Protein AF-A0A914VH91-F1 (afdb_monomer_lite)

Foldseek 3Di:
DAFLVRDDCVVCVVVVNDDDDTDDDDQDDDDDPVVQPPVDPVSNVVVVVVVVVVVVVQRVVCNVPVDGDVVSPPPPDDDDDDDPVNVVVVVVVVVVVVVVVVVVVVVVVVVVPD

pLDDT: mean 81.29, std 10.69, range [54.19, 96.81]

Sequence (114 aa):
MAWKGGYAPFIDDMFGSYRSPQKTHLLYRVYKVNEVSTESEETVRDWFYDRWVEKDQLLDDFYKTGEFAPSYDQNRGRKVEYSTFECLTAHVFWIGLFCVHMLAVSKVFSCLFL

InterPro domains:
  IPR032098 Acyltransferase, C-terminal domain [PF16076] (19-78)

Secondary structure (DSSP, 8-state):
-B-TTSS-THHHHHTT---PPPP-B-------GGGS-TT-HHHHHHHHHHHHHHHHHHHHHHHHHSS--TTT-SS-----PPPHHHHHHHHHHHHHHHHHHHHHHHHHHHHHH-

Structure (mmCIF, N/CA/C/O backbone):
data_AF-A0A914VH91-F1
#
_entry.id   AF-A0A914VH91-F1
#
loop_
_atom_site.group_PDB
_atom_site.id
_atom_site.type_symbol
_atom_site.label_atom_id
_atom_site.label_alt_id
_atom_site.label_comp_id
_atom_site.label_asym_id
_atom_site.label_entity_id
_atom_site.label_seq_id
_atom_site.pdbx_PDB_ins_code
_atom_site.Cartn_x
_atom_site.Cartn_y
_atom_site.Cartn_z
_atom_site.occupancy
_atom_site.B_iso_or_equiv
_atom_site.auth_seq_id
_atom_site.auth_comp_id
_atom_site.auth_asym_id
_atom_site.auth_atom_id
_atom_site.pdbx_PDB_model_num
ATOM 1 N N . MET A 1 1 ? -4.912 -8.960 0.906 1.00 77.88 1 MET A N 1
ATOM 2 C CA . MET A 1 1 ? -4.330 -9.369 -0.389 1.00 77.88 1 MET A CA 1
ATOM 3 C C . MET A 1 1 ? -4.734 -10.804 -0.619 1.00 77.88 1 MET A C 1
ATOM 5 O O . MET A 1 1 ? -4.648 -11.575 0.329 1.00 77.88 1 MET A O 1
ATOM 9 N N . ALA A 1 2 ? -5.232 -11.127 -1.806 1.00 81.44 2 ALA A N 1
ATOM 10 C CA . ALA A 1 2 ? -5.708 -12.469 -2.113 1.00 81.44 2 ALA A CA 1
ATOM 11 C C . ALA A 1 2 ? -5.320 -12.887 -3.535 1.00 81.44 2 ALA A C 1
ATOM 13 O O . ALA A 1 2 ? -5.187 -12.042 -4.431 1.00 81.44 2 ALA A O 1
ATOM 14 N N . TRP A 1 3 ? -5.158 -14.198 -3.723 1.00 82.50 3 TRP A N 1
ATOM 15 C CA . TRP A 1 3 ? -4.755 -14.833 -4.979 1.00 82.50 3 TRP A CA 1
ATOM 16 C C . TRP A 1 3 ? -5.577 -16.089 -5.206 1.00 82.50 3 TRP A C 1
ATOM 18 O O . TRP A 1 3 ? -5.736 -16.889 -4.298 1.00 82.50 3 TRP A O 1
ATOM 28 N N . LYS A 1 4 ? -6.037 -16.346 -6.427 1.00 76.06 4 LYS A N 1
ATOM 29 C CA . LYS A 1 4 ? -6.924 -17.490 -6.698 1.00 76.06 4 LYS A CA 1
ATOM 30 C C . LYS A 1 4 ? -6.316 -18.871 -6.365 1.00 76.06 4 LYS A C 1
ATOM 32 O O . LYS A 1 4 ? -7.052 -19.835 -6.216 1.00 76.06 4 LYS A O 1
ATOM 37 N N . GLY A 1 5 ? -4.989 -18.976 -6.250 1.00 73.94 5 GLY A N 1
ATOM 38 C CA . GLY A 1 5 ? -4.285 -20.220 -5.919 1.00 73.94 5 GLY A CA 1
ATOM 39 C C . GLY A 1 5 ? -3.925 -20.410 -4.442 1.00 73.94 5 GLY A C 1
ATOM 40 O O . GLY A 1 5 ? -3.258 -21.391 -4.141 1.00 73.94 5 GLY A O 1
ATOM 41 N N . GLY A 1 6 ? -4.271 -19.482 -3.540 1.00 67.50 6 GLY A N 1
ATOM 42 C CA . GLY A 1 6 ? -3.941 -19.567 -2.104 1.00 67.50 6 GLY A CA 1
ATOM 43 C C . GLY A 1 6 ? -2.463 -19.340 -1.743 1.00 67.50 6 GLY A C 1
ATOM 44 O O . GLY A 1 6 ? -2.167 -18.906 -0.634 1.00 67.50 6 GLY A O 1
ATOM 45 N N . TYR A 1 7 ? -1.537 -19.562 -2.678 1.00 68.56 7 TYR A N 1
ATOM 46 C CA . TYR A 1 7 ? -0.107 -19.307 -2.504 1.00 68.56 7 TYR A CA 1
ATOM 47 C C . TYR A 1 7 ? 0.276 -17.919 -3.012 1.00 68.56 7 TYR A C 1
ATOM 49 O O . TYR A 1 7 ? -0.089 -17.531 -4.124 1.00 68.56 7 TYR A O 1
ATOM 57 N N . ALA A 1 8 ? 1.046 -17.185 -2.206 1.00 67.38 8 ALA A N 1
ATOM 58 C CA . ALA A 1 8 ? 1.606 -15.910 -2.624 1.00 67.38 8 ALA A CA 1
ATOM 59 C C . ALA A 1 8 ? 2.648 -16.152 -3.737 1.00 67.38 8 ALA A C 1
ATOM 61 O O . ALA A 1 8 ? 3.623 -16.868 -3.506 1.00 67.38 8 ALA A O 1
ATOM 62 N N . PRO A 1 9 ? 2.499 -15.532 -4.921 1.00 68.12 9 PRO A N 1
ATOM 63 C CA . PRO A 1 9 ? 3.411 -15.734 -6.047 1.00 68.12 9 PRO A CA 1
ATOM 64 C C . PRO A 1 9 ? 4.818 -15.169 -5.791 1.00 68.12 9 PRO A C 1
ATOM 66 O O . PRO A 1 9 ? 5.739 -15.463 -6.543 1.00 68.12 9 PRO A O 1
ATOM 69 N N . PHE A 1 10 ? 4.990 -14.379 -4.725 1.00 66.94 10 PHE A N 1
ATOM 70 C CA . PHE A 1 10 ? 6.248 -13.721 -4.376 1.00 66.94 10 PHE A CA 1
ATOM 71 C C . PHE A 1 10 ? 7.405 -14.697 -4.114 1.00 66.94 10 PHE A C 1
ATOM 73 O O . PHE A 1 10 ? 8.537 -14.386 -4.463 1.00 66.94 10 PHE A O 1
ATOM 80 N N . ILE A 1 11 ? 7.151 -15.868 -3.518 1.00 67.06 11 ILE A N 1
ATOM 81 C CA . ILE A 1 11 ? 8.234 -16.814 -3.194 1.00 67.06 11 ILE A CA 1
ATOM 82 C C . ILE A 1 11 ? 8.839 -17.392 -4.481 1.00 67.06 11 ILE A C 1
ATOM 84 O O . ILE A 1 11 ? 10.057 -17.388 -4.636 1.00 67.06 11 ILE A O 1
ATOM 88 N N . ASP A 1 12 ? 8.001 -17.822 -5.426 1.00 67.94 12 ASP A N 1
ATOM 89 C CA . ASP A 1 12 ? 8.457 -18.353 -6.718 1.00 67.94 12 ASP A CA 1
ATOM 90 C C . ASP A 1 12 ? 9.205 -17.285 -7.539 1.00 67.94 12 ASP A C 1
ATOM 92 O O . ASP A 1 12 ? 10.227 -17.581 -8.163 1.00 67.94 12 ASP A O 1
ATOM 96 N N . ASP A 1 13 ? 8.717 -16.039 -7.495 1.00 66.69 13 ASP A N 1
ATOM 97 C CA . ASP A 1 13 ? 9.322 -14.876 -8.155 1.00 66.69 13 ASP A CA 1
ATOM 98 C C . ASP A 1 13 ? 10.708 -14.549 -7.572 1.00 66.69 13 ASP A C 1
ATOM 100 O O . ASP A 1 13 ? 11.675 -14.350 -8.307 1.00 66.69 13 ASP A O 1
ATOM 104 N N . MET A 1 14 ? 10.846 -14.611 -6.244 1.00 63.44 14 MET A N 1
ATOM 105 C CA . MET A 1 14 ? 12.117 -14.385 -5.550 1.00 63.44 14 MET A CA 1
ATOM 106 C C . MET A 1 14 ? 13.190 -15.418 -5.933 1.00 63.44 14 MET A C 1
ATOM 108 O O . MET A 1 14 ? 14.373 -15.083 -5.991 1.00 63.44 14 MET A O 1
ATOM 112 N N . PHE A 1 15 ? 12.793 -16.663 -6.215 1.00 70.88 15 PHE A N 1
ATOM 113 C CA . PHE A 1 15 ? 13.704 -17.738 -6.627 1.00 70.88 15 PHE A CA 1
ATOM 114 C C . PHE A 1 15 ? 13.839 -17.889 -8.151 1.00 70.88 15 PHE A C 1
ATOM 116 O O . PHE A 1 15 ? 14.421 -18.866 -8.622 1.00 70.88 15 PHE A O 1
ATOM 123 N N . GLY A 1 16 ? 13.332 -16.932 -8.937 1.00 58.16 16 GLY A N 1
ATOM 124 C CA . GLY A 1 16 ? 13.514 -16.899 -10.391 1.00 58.16 16 GLY A CA 1
ATOM 125 C C . GLY A 1 16 ? 12.782 -18.011 -11.144 1.00 58.16 16 GLY A C 1
ATOM 126 O O . GLY A 1 16 ? 13.104 -18.294 -12.301 1.00 58.16 16 GLY A O 1
ATOM 127 N N . SER A 1 17 ? 11.794 -18.652 -10.514 1.00 69.75 17 SER A N 1
ATOM 128 C CA . SER A 1 17 ? 10.938 -19.615 -11.201 1.00 69.75 17 SER A CA 1
ATOM 129 C C . SER A 1 17 ? 9.984 -18.846 -12.108 1.00 69.75 17 SER A C 1
ATOM 131 O O . SER A 1 17 ? 9.049 -18.200 -11.640 1.00 69.75 17 SER A O 1
ATOM 133 N N . TYR A 1 18 ? 10.227 -18.887 -13.420 1.00 60.06 18 TYR A N 1
ATOM 134 C CA . TYR A 1 18 ? 9.396 -18.172 -14.387 1.00 60.06 18 TYR A CA 1
ATOM 135 C C . TYR A 1 18 ? 7.943 -18.660 -14.317 1.00 60.06 18 TYR A C 1
ATOM 137 O O . TYR A 1 18 ? 7.631 -19.796 -14.686 1.00 60.06 18 TYR A O 1
ATOM 145 N N . ARG A 1 19 ? 7.042 -17.787 -13.858 1.00 63.72 19 ARG A N 1
ATOM 146 C CA . ARG A 1 19 ? 5.605 -18.055 -13.764 1.00 63.72 19 ARG A CA 1
ATOM 147 C C . ARG A 1 19 ? 4.819 -16.965 -14.482 1.00 63.72 19 ARG A C 1
ATOM 149 O O . ARG A 1 19 ? 5.174 -15.792 -14.444 1.00 63.72 19 ARG A O 1
ATOM 156 N N . SER A 1 20 ? 3.722 -17.363 -15.128 1.00 63.44 20 SER A N 1
ATOM 157 C CA . SER A 1 20 ? 2.787 -16.424 -15.758 1.00 63.44 20 SER A CA 1
ATOM 158 C C . SER A 1 20 ? 2.295 -15.389 -14.735 1.00 63.44 20 SER A C 1
ATOM 160 O O . SER A 1 20 ? 1.960 -15.786 -13.612 1.00 63.44 20 SER A O 1
ATOM 162 N N . PRO A 1 21 ? 2.179 -14.100 -15.112 1.00 67.69 21 PRO A N 1
ATOM 163 C CA . PRO A 1 21 ? 1.717 -13.047 -14.214 1.00 67.69 21 PRO A CA 1
ATOM 164 C C . PRO A 1 21 ? 0.367 -13.420 -13.598 1.00 67.69 21 PRO A C 1
ATOM 166 O O . PRO A 1 21 ? -0.604 -13.702 -14.307 1.00 67.69 21 PRO A O 1
ATOM 169 N N . GLN A 1 22 ? 0.312 -13.443 -12.266 1.00 71.31 22 GLN A N 1
ATOM 170 C CA . GLN A 1 22 ? -0.910 -13.735 -11.526 1.00 71.31 22 GLN A CA 1
ATOM 171 C C . GLN A 1 22 ? -1.612 -12.446 -11.116 1.00 71.31 22 GLN A C 1
ATOM 173 O O . GLN A 1 22 ? -1.002 -11.514 -10.592 1.00 71.31 22 GLN A O 1
ATOM 178 N N . LYS A 1 23 ? -2.930 -12.409 -11.321 1.00 76.81 23 LYS A N 1
ATOM 179 C CA . LYS A 1 23 ? -3.764 -11.303 -10.850 1.00 76.81 23 LYS A CA 1
ATOM 180 C C . LYS A 1 23 ? -3.800 -11.329 -9.326 1.00 76.81 23 LYS A C 1
ATOM 182 O O . LYS A 1 23 ? -4.236 -12.314 -8.732 1.00 76.81 23 LYS A O 1
ATOM 187 N N . THR A 1 24 ? -3.347 -10.241 -8.717 1.00 81.12 24 THR A N 1
ATOM 188 C CA . THR A 1 24 ? -3.432 -10.051 -7.272 1.00 81.12 24 THR A CA 1
ATOM 189 C C . THR A 1 24 ? -4.535 -9.061 -6.953 1.00 81.12 24 THR A C 1
ATOM 191 O O . THR A 1 24 ? -4.570 -7.970 -7.520 1.00 81.12 24 THR A O 1
ATOM 194 N N . HIS A 1 25 ? -5.416 -9.429 -6.027 1.00 83.31 25 HIS A N 1
ATOM 195 C CA . HIS A 1 25 ? -6.500 -8.563 -5.594 1.00 83.31 25 HIS A CA 1
ATOM 196 C C . HIS A 1 25 ? -6.131 -7.902 -4.258 1.00 83.31 25 HIS A C 1
ATOM 198 O O . HIS A 1 25 ? -5.803 -8.570 -3.268 1.00 83.31 25 HIS A O 1
ATOM 204 N N . LEU A 1 26 ? -6.160 -6.568 -4.240 1.00 83.50 26 LEU A N 1
ATOM 205 C CA . LEU A 1 26 ? -5.836 -5.738 -3.082 1.00 83.50 26 LEU A CA 1
ATOM 206 C C . LEU A 1 26 ? -7.076 -4.970 -2.634 1.00 83.50 26 LEU A C 1
ATOM 208 O O . LEU A 1 26 ? -7.411 -3.933 -3.195 1.00 83.50 26 LEU A O 1
ATOM 212 N N . LEU A 1 27 ? -7.728 -5.483 -1.594 1.00 85.44 27 LEU A N 1
ATOM 213 C CA . LEU A 1 27 ? -8.732 -4.742 -0.844 1.00 85.44 27 LEU A CA 1
ATOM 214 C C . LEU A 1 27 ? -8.032 -4.040 0.322 1.00 85.44 27 LEU A C 1
ATOM 216 O O . LEU A 1 27 ? -7.522 -4.707 1.225 1.00 85.44 27 LEU A O 1
ATOM 220 N N . TYR A 1 28 ? -7.976 -2.710 0.283 1.00 83.19 28 TYR A N 1
ATOM 221 C CA . TYR A 1 28 ? -7.457 -1.889 1.374 1.00 83.19 28 T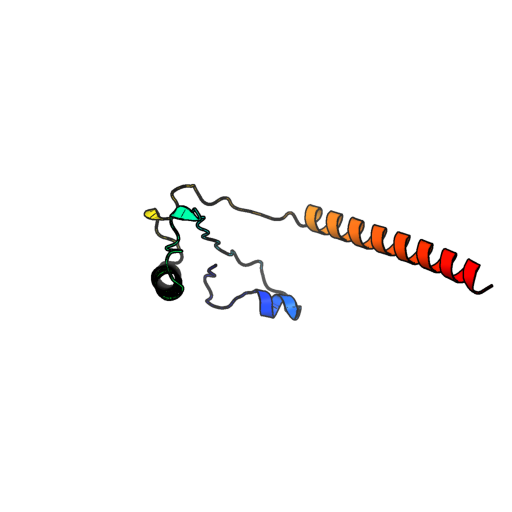YR A CA 1
ATOM 222 C C . TYR A 1 28 ? -8.576 -1.013 1.934 1.00 83.19 28 TYR A C 1
ATOM 224 O O . TYR A 1 28 ? -9.445 -0.548 1.199 1.00 83.19 28 TYR A O 1
ATOM 232 N N . ARG A 1 29 ? -8.550 -0.791 3.248 1.00 84.25 29 ARG A N 1
ATOM 233 C CA . ARG A 1 29 ? -9.456 0.125 3.942 1.00 84.25 29 ARG A CA 1
ATOM 234 C C . ARG A 1 29 ? -8.638 1.084 4.785 1.00 84.25 29 ARG A C 1
ATOM 236 O O . ARG A 1 29 ? -7.670 0.679 5.423 1.00 84.25 29 ARG A O 1
ATOM 243 N N . VAL A 1 30 ? -9.015 2.355 4.730 1.00 84.44 30 VAL A N 1
ATOM 244 C CA . VAL A 1 30 ? -8.379 3.428 5.491 1.00 84.44 30 VAL A CA 1
ATOM 245 C C . VAL A 1 30 ? -9.340 3.818 6.601 1.00 84.44 30 VAL A C 1
ATOM 247 O O . VAL A 1 30 ? -10.472 4.199 6.315 1.00 84.44 30 VAL A O 1
ATOM 250 N N . TYR A 1 31 ? -8.879 3.712 7.842 1.00 85.62 31 TYR A N 1
ATOM 251 C CA . TYR A 1 31 ? -9.628 4.105 9.031 1.00 85.62 31 TYR A CA 1
ATOM 252 C C . TYR A 1 31 ? -9.065 5.414 9.566 1.00 85.62 31 TYR A C 1
ATOM 254 O O . TYR A 1 31 ? -7.850 5.638 9.525 1.00 85.62 31 TYR A O 1
ATOM 262 N N . LYS A 1 32 ? -9.935 6.298 10.054 1.00 86.62 32 LYS A N 1
ATOM 263 C CA . LYS A 1 32 ? -9.469 7.514 10.729 1.00 86.62 32 LYS A CA 1
ATOM 264 C C . LYS A 1 32 ? -8.929 7.140 12.103 1.00 86.62 32 LYS A C 1
ATOM 266 O O . LYS A 1 32 ? -9.464 6.255 12.756 1.00 86.62 32 LYS A O 1
ATOM 271 N N . VAL A 1 33 ? -7.921 7.868 12.582 1.00 81.31 33 VAL A N 1
ATOM 272 C CA . VAL A 1 33 ? -7.339 7.623 13.916 1.00 81.31 33 VAL A CA 1
ATOM 273 C C . VAL A 1 33 ? -8.404 7.703 15.015 1.00 81.31 33 VAL A C 1
ATOM 275 O O . VAL A 1 33 ? -8.392 6.893 15.927 1.00 81.31 33 VAL A O 1
ATOM 278 N N . ASN A 1 34 ? -9.384 8.598 14.875 1.00 81.31 34 ASN A N 1
ATOM 279 C CA . ASN A 1 34 ? -10.485 8.741 15.833 1.00 81.31 34 ASN A CA 1
ATOM 280 C C . ASN A 1 34 ? -11.455 7.542 15.864 1.00 81.31 34 ASN A C 1
ATOM 282 O O . ASN A 1 34 ? -12.257 7.445 16.783 1.00 81.31 34 ASN A O 1
ATOM 286 N N . GLU A 1 35 ? -11.442 6.676 14.847 1.00 79.81 35 GLU A N 1
ATOM 287 C CA . GLU A 1 35 ? -12.254 5.447 14.799 1.00 79.81 35 GLU A CA 1
ATOM 288 C C . GLU A 1 35 ? -11.529 4.261 15.450 1.00 79.81 35 GLU A C 1
ATOM 290 O O . GLU A 1 35 ? -12.126 3.206 15.667 1.00 79.81 35 GLU A O 1
ATOM 295 N N . VAL A 1 36 ? -10.236 4.427 15.738 1.00 80.38 36 VAL A N 1
ATOM 296 C CA . VAL A 1 36 ? -9.445 3.473 16.504 1.00 80.38 36 VAL A CA 1
ATOM 297 C C . VAL A 1 36 ? -9.672 3.797 17.973 1.00 80.38 36 VAL A C 1
ATOM 299 O O . VAL A 1 36 ? -9.488 4.931 18.408 1.00 80.38 36 VAL A O 1
ATOM 302 N N . SER A 1 37 ? -10.088 2.806 18.747 1.00 74.88 37 SER A N 1
ATOM 303 C CA . SER A 1 37 ? -10.326 2.926 20.183 1.00 74.88 37 SER A CA 1
ATOM 304 C C . SER A 1 37 ? -9.009 3.087 20.951 1.00 74.88 37 SER A C 1
ATOM 306 O O . SER A 1 37 ? -8.513 2.145 21.554 1.00 74.88 37 SER A O 1
ATOM 308 N N . THR A 1 38 ? -8.424 4.288 20.934 1.00 76.06 38 THR A N 1
ATOM 309 C CA . THR A 1 38 ? -7.111 4.603 21.536 1.00 76.06 38 THR A CA 1
ATOM 310 C C . THR A 1 38 ? -7.136 4.817 23.053 1.00 76.06 38 THR A C 1
ATOM 312 O O . THR A 1 38 ? -6.161 5.304 23.617 1.00 76.06 38 THR A O 1
ATOM 315 N N . GLU A 1 39 ? -8.248 4.515 23.723 1.00 78.62 39 GLU A N 1
ATOM 316 C CA . GLU A 1 39 ? -8.436 4.803 25.152 1.00 78.62 39 GLU A CA 1
ATOM 317 C C . GLU A 1 39 ? -7.585 3.902 26.061 1.00 78.62 39 GLU A C 1
ATOM 319 O O . GLU A 1 39 ? -7.133 4.341 27.117 1.00 78.62 39 GLU A O 1
ATOM 324 N N . SER A 1 40 ? -7.330 2.657 25.648 1.00 83.88 40 SER A N 1
ATOM 325 C CA . SER A 1 40 ? -6.458 1.720 26.361 1.00 83.88 40 SER A CA 1
ATOM 326 C C . SER A 1 40 ? -5.825 0.707 25.402 1.00 83.88 40 SER A C 1
ATOM 328 O O . SER A 1 40 ? -6.353 0.460 24.317 1.00 83.88 40 SER A O 1
ATOM 330 N N . GLU A 1 41 ? -4.708 0.092 25.799 1.00 84.62 41 GLU A N 1
ATOM 331 C CA . GLU A 1 41 ? -4.044 -0.960 25.012 1.00 84.62 41 GLU A CA 1
ATOM 332 C C . GLU A 1 41 ? -4.979 -2.147 24.723 1.00 84.62 41 GLU A C 1
ATOM 334 O O . GLU A 1 41 ? -4.972 -2.692 23.620 1.00 84.62 41 GLU A O 1
ATOM 339 N N . GLU A 1 42 ? -5.832 -2.505 25.684 1.00 85.69 42 GLU A N 1
ATOM 340 C CA . GLU A 1 42 ? -6.816 -3.577 25.539 1.00 85.69 42 GLU A CA 1
ATOM 341 C C . GLU A 1 42 ? -7.885 -3.225 24.499 1.00 85.69 42 GLU A C 1
ATOM 343 O O . GLU A 1 42 ? -8.147 -4.014 23.594 1.00 85.69 42 GLU A O 1
ATOM 348 N N . THR A 1 43 ? -8.423 -2.005 24.538 1.00 84.50 43 THR A N 1
ATOM 349 C CA . THR A 1 43 ? -9.437 -1.573 23.567 1.00 84.50 43 THR A CA 1
ATOM 350 C C . THR A 1 43 ? -8.865 -1.445 22.154 1.00 84.50 43 THR A C 1
ATOM 352 O O . THR A 1 43 ? -9.573 -1.687 21.176 1.00 84.50 43 THR A O 1
ATOM 355 N N . VAL A 1 44 ? -7.584 -1.085 22.019 1.00 87.25 44 VAL A N 1
ATOM 356 C CA . VAL A 1 44 ? -6.879 -1.093 20.728 1.00 87.25 44 VAL A CA 1
ATOM 357 C C . VAL A 1 44 ? -6.703 -2.526 20.226 1.00 87.25 44 VAL A C 1
ATOM 359 O O . VAL A 1 44 ? -6.961 -2.814 19.056 1.00 87.25 44 VAL A O 1
ATOM 362 N N . ARG A 1 45 ? -6.271 -3.436 21.105 1.00 88.44 45 ARG A N 1
ATOM 363 C CA . ARG A 1 45 ? -6.068 -4.851 20.786 1.00 88.44 45 ARG A CA 1
ATOM 364 C C . ARG A 1 45 ? -7.359 -5.498 20.290 1.00 88.44 45 ARG A C 1
ATOM 366 O O . ARG A 1 45 ? -7.344 -6.168 19.259 1.00 88.44 45 ARG A O 1
ATOM 373 N N . ASP A 1 46 ? -8.462 -5.274 20.988 1.00 90.44 46 ASP A N 1
ATOM 374 C CA . ASP A 1 46 ? -9.755 -5.861 20.641 1.00 90.44 46 ASP A CA 1
ATOM 375 C C . ASP A 1 46 ? -10.264 -5.312 19.296 1.00 90.44 46 ASP A C 1
ATOM 377 O O . ASP A 1 46 ? -10.691 -6.076 18.431 1.00 90.44 46 ASP A O 1
ATOM 381 N N . TRP A 1 47 ? -10.070 -4.013 19.037 1.00 89.31 47 TRP A N 1
ATOM 382 C CA . TRP A 1 47 ? -10.354 -3.413 17.729 1.00 89.31 47 TRP A CA 1
ATOM 383 C C . TRP A 1 47 ? -9.543 -4.048 16.591 1.00 89.31 47 TRP A C 1
ATOM 385 O O . TRP A 1 47 ? -10.081 -4.293 15.506 1.00 89.31 47 TRP A O 1
ATOM 395 N N . PHE A 1 48 ? -8.261 -4.356 16.822 1.00 89.69 48 PHE A N 1
ATOM 396 C CA . PHE A 1 48 ? -7.444 -5.077 15.844 1.00 89.69 48 PHE A CA 1
ATOM 397 C C . PHE A 1 48 ? -7.958 -6.496 15.603 1.00 89.69 48 PHE A C 1
ATOM 399 O O . PHE A 1 48 ? -8.013 -6.922 14.446 1.00 89.69 48 PHE A O 1
ATOM 406 N N . TYR A 1 49 ? -8.350 -7.216 16.658 1.00 93.00 49 TYR A N 1
ATOM 407 C CA . TYR A 1 49 ? -8.890 -8.569 16.529 1.00 93.00 49 TYR A CA 1
ATOM 408 C C . TYR A 1 49 ? -10.187 -8.597 15.728 1.00 93.00 49 TYR A C 1
ATOM 410 O O . TYR A 1 49 ? -10.304 -9.405 14.807 1.00 93.00 49 TYR A O 1
ATOM 418 N N . ASP A 1 50 ? -11.113 -7.677 15.989 1.00 91.81 50 ASP A N 1
ATOM 419 C CA . ASP A 1 50 ? -12.368 -7.586 15.240 1.00 91.81 50 ASP A CA 1
ATOM 420 C C . ASP A 1 50 ? -12.121 -7.403 13.736 1.00 91.81 50 ASP A C 1
ATOM 422 O O . ASP A 1 50 ? -12.723 -8.079 12.897 1.00 91.81 50 ASP A O 1
ATOM 426 N N . ARG A 1 51 ? -11.191 -6.511 13.371 1.00 91.06 51 ARG A N 1
ATOM 427 C CA . ARG A 1 51 ? -10.819 -6.279 11.965 1.00 91.06 51 ARG A CA 1
ATOM 428 C C . ARG A 1 51 ? -10.060 -7.457 11.364 1.00 91.06 51 ARG A C 1
ATOM 430 O O . ARG A 1 51 ? -10.176 -7.705 10.163 1.00 91.06 51 ARG A O 1
ATOM 437 N N . TRP A 1 52 ? -9.280 -8.172 12.170 1.00 90.94 52 TRP A N 1
ATOM 438 C CA . TRP A 1 52 ? -8.580 -9.372 11.732 1.00 90.94 52 TRP A CA 1
ATOM 439 C C . TRP A 1 52 ? -9.564 -10.487 11.375 1.00 90.94 52 TRP A C 1
ATOM 441 O O . TRP A 1 52 ? -9.477 -11.045 10.284 1.00 90.94 52 TRP A O 1
ATOM 451 N N . VAL A 1 53 ? -10.538 -10.759 12.245 1.00 93.62 53 VAL A N 1
ATOM 452 C CA . VAL A 1 53 ? -11.590 -11.756 11.997 1.00 93.62 53 VAL A CA 1
ATOM 453 C C . VAL A 1 53 ? -12.398 -11.392 10.753 1.00 93.62 53 VAL A C 1
ATOM 455 O O . VAL A 1 53 ? -12.627 -12.240 9.894 1.00 93.62 53 VAL A O 1
ATOM 458 N N . GLU A 1 54 ? -12.770 -10.119 10.607 1.00 90.12 54 GLU A N 1
ATOM 459 C CA . GLU A 1 54 ? -13.467 -9.629 9.416 1.00 90.12 54 GLU A CA 1
ATOM 460 C C . GLU A 1 54 ? -12.642 -9.844 8.136 1.00 90.12 54 GLU A C 1
ATOM 462 O O . GLU A 1 54 ? -13.159 -10.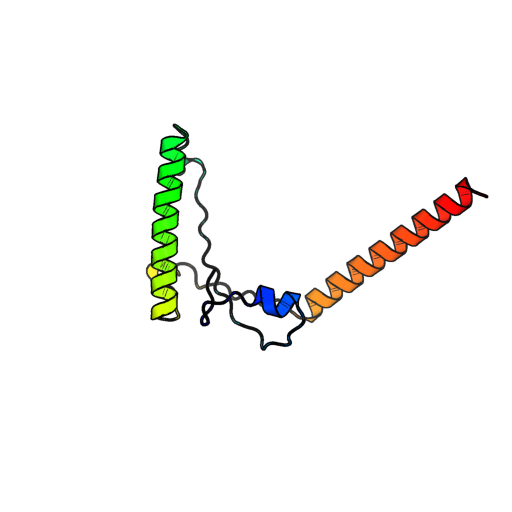298 7.115 1.00 90.12 54 GLU A O 1
ATOM 467 N N . LYS A 1 55 ? -11.340 -9.543 8.172 1.00 89.25 55 LYS A N 1
ATOM 468 C CA . LYS A 1 55 ? -10.426 -9.799 7.052 1.00 89.25 55 LYS A CA 1
ATOM 469 C C . LYS A 1 55 ? -10.368 -11.291 6.714 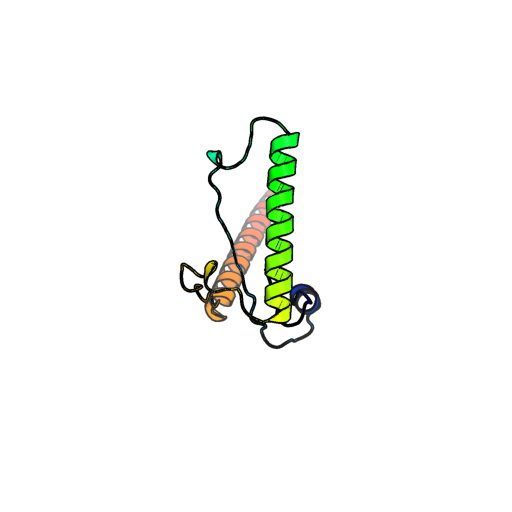1.00 89.25 55 LYS A C 1
ATOM 471 O O . LYS A 1 55 ? -10.390 -11.624 5.531 1.00 89.25 55 LYS A O 1
ATOM 476 N N . ASP A 1 56 ? -10.261 -12.167 7.707 1.00 91.19 56 ASP A N 1
ATOM 477 C CA . ASP A 1 56 ? -10.150 -13.609 7.479 1.00 91.19 56 ASP A CA 1
ATOM 478 C C . ASP A 1 56 ? -11.432 -14.177 6.854 1.00 91.19 56 ASP A C 1
ATOM 480 O O . ASP A 1 56 ? -11.347 -14.954 5.905 1.00 91.19 56 ASP A O 1
ATOM 484 N N . GLN A 1 57 ? -12.608 -13.705 7.281 1.00 90.81 57 GLN A N 1
ATOM 485 C CA . GLN A 1 57 ? -13.889 -14.036 6.641 1.00 90.81 57 GLN A CA 1
ATOM 486 C C . GLN A 1 57 ? -13.931 -13.590 5.173 1.00 90.81 57 GLN A C 1
ATOM 488 O O . GLN A 1 57 ? -14.289 -14.371 4.296 1.00 90.81 57 GLN A O 1
ATOM 493 N N . LEU A 1 58 ? -13.487 -12.364 4.877 1.00 89.00 58 LEU A N 1
ATOM 494 C CA . LEU A 1 58 ? -13.433 -11.860 3.499 1.00 89.00 58 LEU A CA 1
ATOM 495 C C . LEU A 1 58 ? -12.485 -12.657 2.605 1.00 89.00 58 LEU A C 1
ATOM 497 O O . LEU A 1 58 ? -12.732 -12.802 1.407 1.00 89.00 58 LEU A O 1
ATOM 501 N N . LEU A 1 59 ? -11.373 -13.132 3.163 1.00 88.38 59 LEU A N 1
ATOM 502 C CA . LEU A 1 59 ? -10.442 -13.985 2.439 1.00 88.38 59 LEU A CA 1
ATOM 503 C C . LEU A 1 59 ? -11.045 -15.365 2.187 1.00 88.38 59 LEU A C 1
ATOM 505 O O . LEU A 1 59 ? -10.932 -15.858 1.069 1.00 88.38 59 LEU A O 1
ATOM 509 N N . ASP A 1 60 ? -11.695 -15.963 3.184 1.00 89.81 60 ASP A N 1
ATOM 510 C CA . ASP A 1 60 ? -12.377 -17.252 3.047 1.00 89.81 60 ASP A CA 1
ATOM 511 C C . ASP A 1 60 ? -13.461 -17.196 1.959 1.00 89.81 60 ASP A C 1
ATOM 513 O O . ASP A 1 60 ? -13.488 -18.033 1.054 1.00 89.81 60 ASP A O 1
ATOM 517 N N . ASP A 1 61 ? -14.279 -16.142 1.961 1.00 88.69 61 ASP A N 1
ATOM 518 C CA . ASP A 1 61 ? -15.268 -15.899 0.912 1.00 88.69 61 ASP A CA 1
ATOM 519 C C . ASP A 1 61 ? -14.608 -15.742 -0.462 1.00 88.69 61 ASP A C 1
ATOM 521 O O . ASP A 1 61 ? -15.020 -16.400 -1.417 1.00 88.69 61 ASP A O 1
ATOM 525 N N . PHE A 1 62 ? -13.537 -14.947 -0.566 1.00 88.38 62 PHE A N 1
ATOM 526 C CA . PHE A 1 62 ? -12.789 -14.785 -1.814 1.00 88.38 62 PHE A CA 1
ATOM 527 C C . PHE A 1 62 ? -12.203 -16.108 -2.322 1.00 88.38 62 PHE A C 1
ATOM 529 O O . PHE A 1 62 ? -12.219 -16.362 -3.525 1.00 88.38 62 PHE A O 1
ATOM 536 N N . TYR A 1 63 ? -11.680 -16.968 -1.447 1.00 88.06 63 TYR A N 1
ATOM 537 C CA . TYR A 1 63 ? -11.139 -18.263 -1.862 1.00 88.06 63 TYR A CA 1
ATOM 538 C C . TYR A 1 63 ? -12.237 -19.238 -2.311 1.00 88.06 63 TYR A C 1
ATOM 540 O O . TYR A 1 63 ? -11.972 -20.082 -3.169 1.00 88.06 63 TYR A O 1
ATOM 548 N N . LYS A 1 64 ? -13.469 -19.100 -1.803 1.00 88.19 64 LYS A N 1
ATOM 549 C CA . LYS A 1 64 ? -14.632 -19.894 -2.238 1.00 88.19 64 LYS A CA 1
ATOM 550 C C . LYS A 1 64 ? -15.240 -19.396 -3.550 1.00 88.19 64 LYS A C 1
ATOM 552 O O . LYS A 1 64 ? -15.554 -20.206 -4.419 1.00 88.19 64 LYS A O 1
ATOM 557 N N . THR A 1 65 ? -15.441 -18.088 -3.696 1.00 85.69 65 THR A N 1
ATOM 558 C CA . THR A 1 65 ? -16.164 -17.485 -4.833 1.00 85.69 65 THR A CA 1
ATOM 559 C C . THR A 1 65 ? -15.232 -17.029 -5.958 1.00 85.69 65 THR A C 1
ATOM 561 O O . THR A 1 65 ? -15.627 -16.996 -7.122 1.00 85.69 65 THR A O 1
ATOM 564 N N . GLY A 1 66 ? -13.983 -16.697 -5.628 1.00 81.88 66 GLY A N 1
ATOM 565 C CA . GLY A 1 66 ? -12.997 -16.102 -6.527 1.00 81.88 66 GLY A CA 1
ATOM 566 C C . GLY A 1 66 ? -13.091 -14.579 -6.667 1.00 81.88 66 GLY A C 1
ATOM 567 O O . GLY A 1 66 ? -12.278 -14.008 -7.396 1.00 81.88 66 GLY A O 1
ATOM 568 N N . GLU A 1 67 ? -14.049 -13.923 -6.005 1.00 80.81 67 GLU A N 1
ATOM 569 C CA . GLU A 1 67 ? -14.291 -12.478 -6.097 1.00 80.81 67 GLU A CA 1
ATOM 570 C C . GLU A 1 67 ? -14.665 -11.888 -4.729 1.00 80.81 67 GLU A C 1
ATOM 572 O O . GLU A 1 67 ? -15.301 -12.538 -3.900 1.00 80.81 67 GLU A O 1
ATOM 577 N N . PHE A 1 68 ? -14.276 -10.635 -4.475 1.00 82.38 68 PHE A N 1
ATOM 578 C CA . PHE A 1 68 ? -14.723 -9.924 -3.276 1.00 82.38 68 PHE A CA 1
ATOM 579 C C . PHE A 1 68 ? -16.176 -9.476 -3.451 1.00 82.38 68 PHE A C 1
ATOM 581 O O . PHE A 1 68 ? -16.559 -9.043 -4.538 1.00 82.38 68 PHE A O 1
ATOM 588 N N . ALA A 1 69 ? -16.987 -9.567 -2.392 1.00 75.50 69 ALA A N 1
ATOM 589 C CA . ALA A 1 69 ? -18.403 -9.228 -2.488 1.00 75.50 69 ALA A CA 1
ATOM 590 C C . ALA A 1 69 ? -18.611 -7.756 -2.928 1.00 75.50 69 ALA A C 1
ATOM 592 O O . ALA A 1 69 ? -17.881 -6.873 -2.459 1.00 75.50 69 ALA A O 1
ATOM 593 N N . PRO A 1 70 ? -19.629 -7.459 -3.765 1.00 66.62 70 PRO A N 1
ATOM 594 C CA . PRO A 1 70 ? -19.860 -6.117 -4.319 1.00 66.62 70 PRO A CA 1
ATOM 595 C C . PRO A 1 70 ? -20.045 -5.021 -3.264 1.00 66.62 70 PRO A C 1
ATOM 597 O O . PRO A 1 70 ? -19.769 -3.854 -3.520 1.00 66.62 70 PRO A O 1
ATOM 600 N N . SER A 1 71 ? -20.484 -5.391 -2.057 1.00 67.38 71 SER A N 1
ATOM 601 C CA . SER A 1 71 ? -20.628 -4.482 -0.915 1.00 67.38 71 SER A CA 1
ATOM 602 C C . SER A 1 71 ? -19.312 -3.831 -0.480 1.00 67.38 71 SER A C 1
ATOM 604 O O . SER A 1 71 ? -19.345 -2.739 0.088 1.00 67.38 71 SER A O 1
ATOM 606 N N . TYR A 1 72 ? -18.174 -4.476 -0.754 1.00 64.88 72 TYR A N 1
ATOM 607 C CA . TYR A 1 72 ? -16.832 -3.982 -0.438 1.00 64.88 72 TYR A CA 1
ATOM 608 C C . TYR A 1 72 ? -16.137 -3.324 -1.641 1.00 64.88 72 TYR A C 1
ATOM 610 O O . TYR A 1 72 ? -15.168 -2.592 -1.453 1.00 64.88 72 TYR A O 1
ATOM 618 N N . ASP A 1 73 ? -16.654 -3.517 -2.859 1.00 63.81 73 ASP A N 1
ATOM 619 C CA . ASP A 1 73 ? -16.192 -2.876 -4.101 1.00 63.81 73 ASP A CA 1
ATOM 620 C C . ASP A 1 73 ? -17.023 -1.617 -4.415 1.00 63.81 73 ASP A C 1
ATOM 622 O O . ASP A 1 73 ? -17.554 -1.429 -5.508 1.00 63.81 73 ASP A O 1
ATOM 626 N N . GLN A 1 74 ? -17.185 -0.733 -3.423 1.00 59.78 74 GLN A N 1
ATOM 627 C CA . GLN A 1 74 ? -17.967 0.503 -3.594 1.00 59.78 74 GLN A CA 1
ATOM 628 C C . GLN A 1 74 ? -17.301 1.490 -4.570 1.00 59.78 74 GLN A C 1
ATOM 630 O O . GLN A 1 74 ? -17.972 2.329 -5.167 1.00 59.78 74 GLN A O 1
ATOM 635 N N . ASN A 1 75 ? -15.988 1.360 -4.770 1.00 59.78 75 ASN A N 1
ATOM 636 C CA . ASN A 1 75 ? -15.208 2.110 -5.745 1.00 59.78 75 ASN A CA 1
ATOM 637 C C . ASN A 1 75 ? -14.564 1.110 -6.701 1.00 59.78 75 ASN A C 1
ATOM 639 O O . ASN A 1 75 ? -13.490 0.612 -6.371 1.00 59.78 75 ASN A O 1
ATOM 643 N N . ARG A 1 76 ? -15.222 0.843 -7.846 1.00 59.81 76 ARG A N 1
ATOM 644 C CA . ARG A 1 76 ? -14.774 -0.077 -8.914 1.00 59.81 76 ARG A CA 1
ATOM 645 C C . ARG A 1 76 ? -13.257 -0.241 -8.891 1.00 59.81 76 ARG A C 1
ATOM 647 O O . ARG A 1 76 ? -12.545 0.694 -9.269 1.00 59.81 76 ARG A O 1
ATOM 654 N N . GLY A 1 77 ? -12.789 -1.392 -8.413 1.00 64.81 77 GLY A N 1
ATOM 655 C CA . GLY A 1 77 ? -11.375 -1.652 -8.170 1.00 64.81 77 GLY A CA 1
ATOM 656 C C . GLY A 1 77 ? -10.474 -1.100 -9.278 1.00 64.81 77 GLY A C 1
ATOM 657 O O . GLY A 1 77 ? -10.577 -1.484 -10.447 1.00 64.81 77 GLY A O 1
ATOM 658 N N . ARG A 1 78 ? -9.578 -0.170 -8.924 1.00 73.31 78 ARG A N 1
ATOM 659 C CA . ARG A 1 78 ? -8.604 0.375 -9.873 1.00 73.31 78 ARG A CA 1
ATOM 660 C C . ARG A 1 78 ? -7.631 -0.737 -10.244 1.00 73.31 78 ARG A C 1
ATOM 662 O O . ARG A 1 78 ? -6.810 -1.146 -9.425 1.00 73.31 78 ARG A O 1
ATOM 669 N N . LYS A 1 79 ? -7.685 -1.193 -11.495 1.00 74.75 79 LYS A N 1
ATOM 670 C CA . LYS A 1 79 ? -6.655 -2.076 -12.039 1.00 74.75 79 LYS A CA 1
ATOM 671 C C . LYS A 1 79 ? -5.354 -1.281 -12.141 1.00 74.75 79 LYS A C 1
AT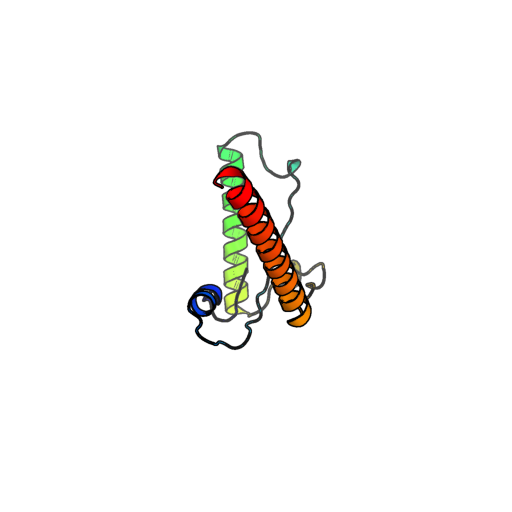OM 673 O O . LYS A 1 79 ? -5.251 -0.354 -12.941 1.00 74.75 79 LYS A O 1
ATOM 678 N N . VAL A 1 80 ? -4.390 -1.612 -11.292 1.00 76.25 80 VAL A N 1
ATOM 679 C CA . VAL A 1 80 ? -3.031 -1.078 -11.383 1.00 76.25 80 VAL A CA 1
ATOM 680 C C . VAL A 1 80 ? -2.220 -2.079 -12.190 1.00 76.25 80 VAL A C 1
ATOM 682 O O . VAL A 1 80 ? -1.908 -3.165 -11.710 1.00 76.25 80 VAL A O 1
ATOM 685 N N . GLU A 1 81 ? -1.937 -1.732 -13.440 1.00 78.62 81 GLU A N 1
ATOM 686 C CA . GLU A 1 81 ? -0.957 -2.440 -14.257 1.00 78.62 81 GLU A CA 1
ATOM 687 C C . GLU A 1 81 ? 0.323 -1.617 -14.262 1.00 78.62 81 GLU A C 1
ATOM 689 O O . GLU A 1 81 ? 0.296 -0.430 -14.576 1.00 78.62 81 GLU A O 1
ATOM 694 N N . TYR A 1 82 ? 1.434 -2.242 -13.888 1.00 74.81 82 TYR A N 1
ATOM 695 C CA . TYR A 1 82 ? 2.747 -1.633 -14.035 1.00 74.81 82 TYR A CA 1
ATOM 696 C C . TYR A 1 82 ? 3.247 -1.929 -15.442 1.00 74.81 82 TYR A C 1
ATOM 698 O O . TYR A 1 82 ? 3.352 -3.097 -15.828 1.00 74.81 82 TYR A O 1
ATOM 706 N N . SER A 1 83 ? 3.556 -0.890 -16.217 1.00 82.81 83 SER A N 1
ATOM 707 C CA . SER A 1 83 ? 4.168 -1.098 -17.522 1.00 82.81 83 SER A CA 1
ATOM 708 C C . SER A 1 83 ? 5.594 -1.610 -17.336 1.00 82.81 83 SER A C 1
ATOM 710 O O . SER A 1 83 ? 6.387 -1.035 -16.584 1.00 82.81 83 SER A O 1
ATOM 712 N N . THR A 1 84 ? 5.954 -2.676 -18.055 1.00 80.25 84 THR A N 1
ATOM 713 C CA . THR A 1 84 ? 7.330 -3.197 -18.075 1.00 80.25 84 THR A CA 1
ATOM 714 C C . THR A 1 84 ? 8.322 -2.086 -18.422 1.00 80.25 84 THR A C 1
ATOM 716 O O . THR A 1 84 ? 9.399 -2.020 -17.837 1.00 80.25 84 THR A O 1
ATOM 719 N N . PHE A 1 85 ? 7.949 -1.173 -19.322 1.00 85.00 85 PHE A N 1
ATOM 720 C CA . PHE A 1 85 ? 8.816 -0.071 -19.727 1.00 85.00 85 PHE A CA 1
ATOM 721 C C . PHE A 1 85 ? 9.054 0.936 -18.596 1.00 85.00 85 PHE A C 1
ATOM 723 O O . PHE A 1 85 ? 10.197 1.310 -18.355 1.00 85.00 85 PHE A O 1
ATOM 730 N N . GLU A 1 86 ? 8.013 1.319 -17.853 1.00 83.38 86 GLU A N 1
ATOM 731 C CA . GLU A 1 86 ? 8.155 2.216 -16.696 1.00 83.38 86 GLU A CA 1
ATOM 732 C C . GLU A 1 86 ? 9.092 1.600 -15.651 1.00 83.38 86 GLU A C 1
ATOM 734 O O . GLU A 1 86 ? 10.025 2.250 -15.178 1.00 83.38 86 GLU A O 1
ATOM 739 N N . CYS A 1 87 ? 8.921 0.305 -15.375 1.00 84.38 87 CYS A N 1
ATOM 740 C CA . CYS A 1 87 ? 9.805 -0.437 -14.486 1.00 84.38 87 CYS A CA 1
ATOM 741 C C . CYS A 1 87 ? 11.261 -0.413 -14.983 1.00 84.38 87 CYS A C 1
ATOM 743 O O . CYS A 1 87 ? 12.162 -0.037 -14.232 1.00 84.38 87 CYS A O 1
ATOM 745 N N . LEU A 1 88 ? 11.506 -0.737 -16.256 1.00 90.56 88 LEU A N 1
ATOM 746 C CA . LEU A 1 88 ? 12.851 -0.730 -16.840 1.00 90.56 88 LEU A CA 1
ATOM 747 C C . LEU A 1 88 ? 13.495 0.660 -16.792 1.00 90.56 88 LEU A C 1
ATOM 749 O O . LEU A 1 88 ? 14.662 0.777 -16.424 1.00 90.56 88 LEU A O 1
ATOM 753 N N . THR A 1 89 ? 12.739 1.716 -17.101 1.00 92.88 89 THR A N 1
ATOM 754 C CA . THR A 1 89 ? 13.256 3.090 -17.035 1.00 92.88 89 THR A CA 1
ATOM 755 C C . THR A 1 89 ? 13.675 3.481 -15.623 1.00 92.88 89 THR A C 1
ATOM 757 O O . THR A 1 89 ? 14.749 4.058 -15.452 1.00 92.88 89 THR A O 1
ATOM 760 N N . ALA A 1 90 ? 12.894 3.104 -14.604 1.00 91.88 90 ALA A N 1
ATOM 761 C CA . ALA A 1 90 ? 13.251 3.353 -13.214 1.00 91.88 90 ALA A CA 1
ATOM 762 C C . ALA A 1 90 ? 14.539 2.609 -12.827 1.00 91.88 90 ALA A C 1
ATOM 764 O O . ALA A 1 90 ? 15.430 3.200 -12.222 1.00 91.88 90 ALA A O 1
ATOM 765 N N . HIS A 1 91 ? 14.686 1.342 -13.228 1.00 90.50 91 HIS A N 1
ATOM 766 C CA . HIS A 1 91 ? 15.892 0.562 -12.936 1.00 90.50 91 HIS A CA 1
ATOM 767 C C . HIS A 1 91 ? 17.137 1.149 -13.607 1.00 90.50 91 HIS A C 1
ATOM 769 O O . HIS A 1 91 ? 18.160 1.318 -12.947 1.00 90.50 91 HIS A O 1
ATOM 775 N N . VAL A 1 92 ? 17.053 1.519 -14.888 1.00 95.88 92 VAL A N 1
ATOM 776 C CA . VAL A 1 92 ? 18.171 2.154 -15.607 1.00 95.88 92 VAL A CA 1
ATOM 777 C C . VAL A 1 92 ? 18.561 3.479 -14.954 1.00 95.88 92 VAL A C 1
ATOM 779 O O . VAL A 1 92 ? 19.751 3.743 -14.781 1.00 95.88 92 VAL A O 1
ATOM 782 N N . PHE A 1 93 ? 17.580 4.285 -14.541 1.00 96.25 93 PHE A N 1
ATOM 783 C CA . PHE A 1 93 ? 17.829 5.542 -13.838 1.00 96.25 93 PHE A CA 1
ATOM 784 C C . PHE A 1 93 ? 18.594 5.321 -12.526 1.00 96.25 93 PHE A C 1
ATOM 786 O O . PHE A 1 93 ? 19.635 5.944 -12.308 1.00 96.25 93 PHE A O 1
ATOM 793 N N . TRP A 1 94 ? 18.124 4.402 -11.677 1.00 95.69 94 TRP A N 1
ATOM 794 C CA . TRP A 1 94 ? 18.761 4.121 -10.389 1.00 95.69 94 TRP A CA 1
ATOM 795 C C . TRP A 1 94 ? 20.155 3.505 -10.536 1.00 95.69 94 TRP A C 1
ATOM 797 O O . TRP A 1 94 ? 21.074 3.914 -9.827 1.00 95.69 94 TRP A O 1
ATOM 807 N N . ILE A 1 95 ? 20.345 2.580 -11.484 1.00 96.75 95 ILE A N 1
ATOM 808 C CA . ILE A 1 95 ? 21.661 1.994 -11.780 1.00 96.75 95 ILE A CA 1
ATOM 809 C C . ILE A 1 95 ? 22.623 3.078 -12.271 1.00 96.75 95 ILE A C 1
ATOM 811 O O . ILE A 1 95 ? 23.744 3.173 -11.775 1.00 96.75 95 ILE A O 1
ATOM 815 N N . GLY A 1 96 ? 22.184 3.933 -13.197 1.00 96.81 96 GLY A N 1
ATOM 816 C CA . GLY A 1 96 ? 22.998 5.035 -13.707 1.00 96.81 96 GLY A CA 1
ATOM 817 C C . GLY A 1 96 ? 23.429 5.997 -12.599 1.00 96.81 96 GLY A C 1
ATOM 818 O O . GLY A 1 96 ? 24.612 6.325 -12.492 1.00 96.81 96 GLY A O 1
ATOM 819 N N . LEU A 1 97 ? 22.495 6.395 -11.730 1.00 96.44 97 LEU A N 1
ATOM 820 C CA . LEU A 1 97 ? 22.785 7.266 -10.591 1.00 96.44 97 LEU A CA 1
ATOM 821 C C . LEU A 1 97 ? 23.788 6.624 -9.622 1.00 96.44 97 LEU A C 1
ATOM 823 O O . LEU A 1 97 ? 24.733 7.283 -9.184 1.00 96.44 97 LEU A O 1
ATOM 827 N N . PHE A 1 98 ? 23.621 5.334 -9.327 1.00 96.00 98 PHE A N 1
ATOM 828 C CA . PHE A 1 98 ? 24.549 4.588 -8.484 1.00 96.00 98 PHE A CA 1
ATOM 829 C C . PHE A 1 98 ? 25.954 4.522 -9.101 1.00 96.00 98 PHE A C 1
ATOM 831 O O . PHE A 1 98 ? 26.941 4.784 -8.414 1.00 96.00 98 PHE A O 1
ATOM 838 N N . CYS A 1 99 ? 26.065 4.260 -10.407 1.00 95.69 99 CYS A N 1
ATOM 839 C CA . CYS A 1 99 ? 27.348 4.262 -11.110 1.00 95.69 99 CYS A CA 1
ATOM 840 C C . CYS A 1 99 ? 28.049 5.624 -11.026 1.00 95.69 99 CYS A C 1
ATOM 842 O O . CYS A 1 99 ? 29.238 5.680 -10.713 1.00 95.69 99 CYS A O 1
ATOM 844 N N . VAL A 1 100 ? 27.325 6.726 -11.253 1.00 96.38 100 VAL A N 1
ATOM 845 C CA . VAL A 1 100 ? 27.883 8.084 -11.132 1.00 96.38 100 VAL A CA 1
ATOM 846 C C . VAL A 1 100 ? 28.378 8.345 -9.710 1.00 96.38 100 VAL A C 1
ATOM 848 O O . VAL A 1 100 ? 29.485 8.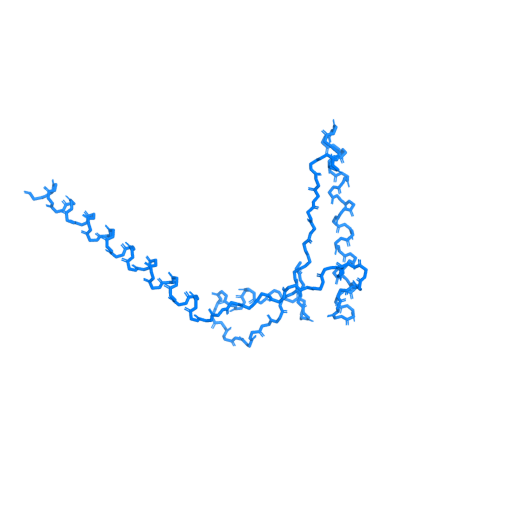857 -9.533 1.00 96.38 100 VAL A O 1
ATOM 851 N N . HIS A 1 101 ? 27.602 7.951 -8.699 1.00 94.69 101 HIS A N 1
ATOM 852 C CA . HIS A 1 101 ? 27.996 8.099 -7.301 1.00 94.69 101 HIS A CA 1
ATOM 853 C C . HIS A 1 101 ? 29.286 7.327 -6.987 1.00 94.69 101 HIS A C 1
ATOM 855 O O . HIS A 1 101 ? 30.222 7.893 -6.424 1.00 94.69 101 HIS A O 1
ATOM 861 N N . MET A 1 102 ? 29.383 6.068 -7.421 1.00 92.44 102 MET A N 1
ATOM 862 C CA . MET A 1 102 ? 30.573 5.237 -7.211 1.00 92.44 102 MET A CA 1
ATOM 863 C C . MET A 1 102 ? 31.818 5.799 -7.910 1.00 92.44 102 MET A C 1
ATOM 865 O O . MET A 1 102 ? 32.907 5.770 -7.338 1.00 92.44 102 MET A O 1
ATOM 869 N N . LEU A 1 103 ? 31.674 6.368 -9.113 1.00 92.62 103 LEU A N 1
ATOM 870 C CA . LEU A 1 103 ? 32.772 7.049 -9.806 1.00 92.62 103 LEU A CA 1
ATOM 871 C C . LEU A 1 103 ? 33.226 8.307 -9.059 1.00 92.62 103 LEU A C 1
ATOM 873 O O . LEU A 1 103 ? 34.427 8.529 -8.911 1.00 92.62 103 LEU A O 1
ATOM 877 N N . ALA A 1 104 ? 32.286 9.114 -8.564 1.00 92.88 104 ALA A N 1
ATOM 878 C CA . ALA A 1 104 ? 32.598 10.312 -7.791 1.00 92.88 104 ALA A CA 1
ATOM 879 C C . ALA A 1 104 ? 33.340 9.960 -6.492 1.00 92.88 104 ALA A C 1
ATOM 881 O O . ALA A 1 104 ? 34.389 10.537 -6.208 1.00 92.88 104 ALA A O 1
ATOM 882 N N . VAL A 1 105 ? 32.854 8.959 -5.751 1.00 92.94 105 VAL A N 1
ATOM 883 C CA . VAL A 1 105 ? 33.509 8.463 -4.532 1.00 92.94 105 VAL A CA 1
ATOM 884 C C . VAL A 1 105 ? 34.897 7.909 -4.842 1.00 92.94 105 VAL A C 1
ATOM 886 O O . VAL A 1 105 ? 35.850 8.252 -4.150 1.00 92.94 105 VAL A O 1
ATOM 889 N N . SER A 1 106 ? 35.049 7.115 -5.907 1.00 89.25 106 SER A N 1
ATOM 890 C CA . SER A 1 106 ? 36.356 6.603 -6.334 1.00 89.25 106 SER A CA 1
ATOM 891 C C . SER A 1 106 ? 37.337 7.732 -6.646 1.00 89.25 106 SER A C 1
ATOM 893 O O . SER A 1 106 ? 38.486 7.658 -6.222 1.00 89.25 106 SER A O 1
ATOM 895 N N . LYS A 1 107 ? 36.900 8.794 -7.334 1.00 88.31 107 LYS A N 1
ATOM 896 C CA . LYS A 1 107 ? 37.750 9.954 -7.633 1.00 88.31 107 LYS A CA 1
ATOM 897 C C . LYS A 1 107 ? 38.167 10.703 -6.373 1.00 88.31 107 LYS A C 1
ATOM 899 O O . LYS A 1 107 ? 39.341 11.029 -6.238 1.00 88.31 107 LYS A O 1
ATOM 904 N N . VAL A 1 108 ? 37.240 10.927 -5.445 1.00 90.50 108 VAL A N 1
ATOM 905 C CA . VAL A 1 108 ? 37.542 11.556 -4.152 1.00 90.50 108 VAL A CA 1
ATOM 906 C C . VAL A 1 108 ? 38.524 10.701 -3.355 1.00 90.50 108 VAL A C 1
ATOM 908 O O . VAL A 1 108 ? 39.515 11.219 -2.855 1.00 90.50 108 VAL A O 1
ATOM 911 N N . PHE A 1 109 ? 38.304 9.388 -3.294 1.00 88.88 109 PHE A N 1
ATOM 912 C CA . PHE A 1 109 ? 39.202 8.460 -2.616 1.00 88.88 109 PHE A CA 1
ATOM 913 C C . PHE A 1 109 ? 40.597 8.458 -3.258 1.00 88.88 109 PHE A C 1
ATOM 915 O O . PHE A 1 109 ? 41.591 8.600 -2.557 1.00 88.88 109 PHE A O 1
ATOM 922 N N . SER A 1 110 ? 40.698 8.395 -4.589 1.00 85.25 110 SER A N 1
ATOM 923 C CA . SER A 1 110 ? 41.987 8.511 -5.278 1.00 85.25 110 SER A CA 1
ATOM 924 C C . SER A 1 110 ? 42.695 9.834 -4.984 1.00 85.25 110 SER A C 1
ATOM 926 O O . SER A 1 110 ? 43.904 9.816 -4.859 1.00 85.25 110 SER A O 1
ATOM 928 N N . CYS A 1 111 ? 41.987 10.956 -4.829 1.00 76.81 111 CYS A N 1
ATOM 929 C CA . CYS A 1 111 ? 42.600 12.236 -4.444 1.00 76.81 111 CYS A CA 1
ATOM 930 C C . CYS A 1 111 ? 43.030 12.319 -2.972 1.00 76.81 111 CYS A C 1
ATOM 932 O O . CYS A 1 111 ? 43.838 13.174 -2.636 1.00 76.81 111 CYS A O 1
ATOM 934 N N . LEU A 1 112 ? 42.447 11.507 -2.088 1.00 82.44 112 LEU A N 1
ATOM 935 C CA . LEU A 1 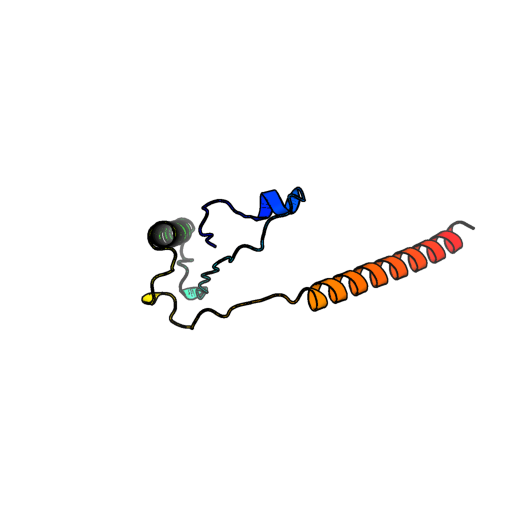112 ? 42.777 11.505 -0.660 1.00 82.44 112 LEU A CA 1
ATOM 936 C C . LEU A 1 112 ? 43.914 10.532 -0.315 1.00 82.44 112 LEU A C 1
ATOM 938 O O . LEU A 1 112 ? 44.546 10.694 0.726 1.00 82.44 112 LEU A O 1
ATOM 942 N N . PHE A 1 113 ? 44.147 9.519 -1.156 1.00 73.69 113 PHE A N 1
ATOM 943 C CA . PHE A 1 113 ? 45.119 8.443 -0.924 1.00 73.69 113 PHE A CA 1
ATOM 944 C C . PHE A 1 113 ? 46.247 8.358 -1.982 1.00 73.69 113 PHE A C 1
ATOM 946 O O . PHE A 1 113 ? 47.064 7.440 -1.904 1.00 73.69 113 PHE A O 1
ATOM 953 N N . LEU A 1 114 ? 46.314 9.297 -2.938 1.00 54.19 114 LEU A N 1
ATOM 954 C CA . LEU A 1 114 ? 47.516 9.663 -3.718 1.00 54.19 114 LEU A CA 1
ATOM 955 C C . LEU A 1 114 ? 48.018 11.029 -3.248 1.00 54.19 114 LEU A C 1
ATOM 957 O O . LEU A 1 114 ? 49.254 11.209 -3.238 1.00 54.19 114 LEU A O 1
#

Radius of gyration: 22.81 Å; chains: 1; bounding box: 68×32×46 Å

Organism: NCBI:txid2011161